Protein AF-A0A0K2RUT7-F1 (afdb_monomer_lite)

Structure (mmCIF, N/CA/C/O backbone):
data_AF-A0A0K2RUT7-F1
#
_entry.id   AF-A0A0K2RUT7-F1
#
loop_
_atom_site.group_PDB
_atom_site.id
_atom_site.type_symbol
_atom_site.label_atom_id
_atom_site.label_alt_id
_atom_site.label_comp_id
_atom_site.label_asym_id
_atom_site.label_entity_id
_atom_site.label_seq_id
_atom_site.pdbx_PDB_ins_code
_atom_site.Cartn_x
_atom_site.Cartn_y
_atom_site.Cartn_z
_atom_site.occupancy
_atom_site.B_iso_or_equiv
_atom_site.auth_seq_id
_atom_site.auth_comp_id
_atom_site.auth_asym_id
_atom_site.auth_atom_id
_atom_site.pdbx_PDB_model_num
ATOM 1 N N . MET A 1 1 ? -40.299 38.727 72.580 1.00 42.38 1 MET A N 1
ATOM 2 C CA . MET A 1 1 ? -40.707 40.093 72.187 1.00 42.38 1 MET A CA 1
ATOM 3 C C . MET A 1 1 ? -39.454 40.938 72.035 1.00 42.38 1 MET A C 1
ATOM 5 O O . MET A 1 1 ? -38.709 41.014 72.995 1.00 42.38 1 MET A O 1
ATOM 9 N N . ASN A 1 2 ? -39.185 41.459 70.835 1.00 36.38 2 ASN A N 1
ATOM 10 C CA . ASN A 1 2 ? -38.611 42.788 70.574 1.00 36.38 2 ASN A CA 1
ATOM 11 C C . ASN A 1 2 ? -38.477 42.964 69.059 1.00 36.38 2 ASN A C 1
ATOM 13 O O . ASN A 1 2 ? -37.878 42.144 68.369 1.00 36.38 2 ASN A O 1
ATOM 17 N N . ARG A 1 3 ? -39.142 44.001 68.552 1.00 50.62 3 ARG A N 1
ATOM 18 C CA . ARG A 1 3 ? -39.238 44.361 67.141 1.00 50.62 3 ARG A CA 1
ATOM 19 C C . ARG A 1 3 ? -38.266 45.502 66.875 1.00 50.62 3 ARG A C 1
ATOM 21 O O . ARG A 1 3 ? -38.295 46.476 67.614 1.00 50.62 3 ARG A O 1
ATOM 28 N N . PHE A 1 4 ? -37.499 45.419 65.795 1.00 49.41 4 PHE A N 1
ATOM 29 C CA . PHE A 1 4 ? -36.924 46.591 65.141 1.00 49.41 4 PHE A CA 1
ATOM 30 C C . PHE A 1 4 ? -37.121 46.439 63.637 1.00 49.41 4 PHE A C 1
ATOM 32 O O . PHE A 1 4 ? -36.520 45.590 62.985 1.00 49.41 4 PHE A O 1
ATOM 39 N N . ALA A 1 5 ? -38.048 47.239 63.119 1.00 48.41 5 ALA A N 1
ATOM 40 C CA . ALA A 1 5 ? -38.200 47.488 61.702 1.00 48.41 5 ALA A CA 1
ATOM 41 C C . ALA A 1 5 ? -37.074 48.421 61.246 1.00 48.41 5 ALA A C 1
ATOM 43 O O . ALA A 1 5 ? -36.808 49.425 61.904 1.00 48.41 5 ALA A O 1
ATOM 44 N N . TRP A 1 6 ? -36.479 48.147 60.089 1.00 43.03 6 TRP A N 1
ATOM 45 C CA . TRP A 1 6 ? -35.822 49.184 59.305 1.00 43.03 6 TRP A CA 1
ATOM 46 C C . TRP A 1 6 ? -36.084 48.938 57.824 1.00 43.03 6 TRP A C 1
ATOM 48 O O . TRP A 1 6 ? -35.639 47.958 57.232 1.00 43.03 6 TRP A O 1
ATOM 58 N N . ALA A 1 7 ? -36.877 49.833 57.245 1.00 49.94 7 ALA A N 1
ATOM 59 C CA . ALA A 1 7 ? -37.063 49.953 55.817 1.00 49.94 7 ALA A CA 1
ATOM 60 C C . ALA A 1 7 ? -35.832 50.628 55.201 1.00 49.94 7 ALA A C 1
ATOM 62 O O . ALA A 1 7 ? -35.443 51.710 55.631 1.00 49.94 7 ALA A O 1
ATOM 63 N N . SER A 1 8 ? -35.282 50.065 54.128 1.00 54.94 8 SER A N 1
ATOM 64 C CA . SER A 1 8 ? -34.688 50.887 53.074 1.00 54.94 8 SER A CA 1
ATOM 65 C C . SER A 1 8 ? -34.766 50.156 51.737 1.00 54.94 8 SER A C 1
ATOM 67 O O . SER A 1 8 ? -34.164 49.110 51.512 1.00 54.94 8 SER A O 1
ATOM 69 N N . ARG A 1 9 ? -35.582 50.715 50.843 1.00 56.38 9 ARG A N 1
ATOM 70 C CA . ARG A 1 9 ? -35.609 50.363 49.427 1.00 56.38 9 ARG A CA 1
ATOM 71 C C . ARG A 1 9 ? -34.291 50.855 48.838 1.00 56.38 9 ARG A C 1
ATOM 73 O O . ARG A 1 9 ? -34.044 52.057 48.842 1.00 56.38 9 ARG A O 1
ATOM 80 N N . ARG A 1 10 ? -33.457 49.957 48.321 1.00 55.81 10 ARG A N 1
ATOM 81 C CA . ARG A 1 10 ? -32.403 50.335 47.376 1.00 55.81 10 ARG A CA 1
ATOM 82 C C . ARG A 1 10 ? -32.794 49.775 46.022 1.00 55.81 10 ARG A C 1
ATOM 84 O O . ARG A 1 10 ? -32.642 48.588 45.760 1.00 55.81 10 ARG A O 1
ATOM 91 N N . ALA A 1 11 ? -33.389 50.645 45.212 1.00 52.59 11 ALA A N 1
ATOM 92 C CA . ALA A 1 11 ? -33.558 50.417 43.790 1.00 52.59 11 ALA A CA 1
ATOM 93 C C . ALA A 1 11 ? -32.156 50.278 43.187 1.00 52.59 11 ALA A C 1
ATOM 95 O O . ALA A 1 11 ? -31.422 51.259 43.079 1.00 52.59 11 ALA A O 1
ATOM 96 N N . PHE A 1 12 ? -31.754 49.050 42.875 1.00 48.06 12 PHE A N 1
ATOM 97 C CA . PHE A 1 12 ? -30.562 48.816 42.079 1.00 48.06 12 PHE A CA 1
ATOM 98 C C . PHE A 1 12 ? -30.944 49.038 40.620 1.00 48.06 12 PHE A C 1
ATOM 100 O O . PHE A 1 12 ? -31.611 48.214 39.998 1.00 48.06 12 PHE A O 1
ATOM 107 N N . SER A 1 13 ? -30.567 50.208 40.111 1.00 46.28 13 SER A N 1
ATOM 108 C CA . SER A 1 13 ? -30.584 50.527 38.691 1.00 46.28 13 SER A CA 1
ATOM 109 C C . SER A 1 13 ? -29.759 49.483 37.938 1.00 46.28 13 SER A C 1
ATOM 111 O O . SER A 1 13 ? -28.535 49.454 38.048 1.00 46.28 13 SER A O 1
ATOM 113 N N . PHE A 1 14 ? -30.429 48.614 37.184 1.00 48.62 14 PHE A N 1
ATOM 114 C CA . PHE A 1 14 ? -29.794 47.725 36.218 1.00 48.62 14 PHE A CA 1
ATOM 115 C C . PHE A 1 14 ? -29.324 48.562 35.027 1.00 48.62 14 PHE A C 1
ATOM 117 O O . PHE A 1 14 ? -30.071 48.786 34.078 1.00 48.62 14 PHE A O 1
ATOM 124 N N . VAL A 1 15 ? -28.090 49.058 35.088 1.00 52.31 15 VAL A N 1
ATOM 125 C CA . VAL A 1 15 ? -27.417 49.659 33.937 1.00 52.31 15 VAL A CA 1
ATOM 126 C C . VAL A 1 15 ? -26.194 48.814 33.597 1.00 52.31 15 VAL A C 1
ATOM 128 O O . VAL A 1 15 ? -25.310 48.620 34.423 1.00 52.31 15 VAL A O 1
ATOM 131 N N . ALA A 1 16 ? -26.181 48.364 32.340 1.00 53.81 16 ALA A N 1
ATOM 132 C CA . ALA A 1 16 ? -25.024 47.928 31.561 1.00 53.81 16 ALA A CA 1
ATOM 133 C C . ALA A 1 16 ? -24.387 46.558 31.867 1.00 53.81 16 ALA A C 1
ATOM 135 O O . ALA A 1 16 ? -23.231 46.500 32.261 1.00 53.81 16 ALA A O 1
ATOM 136 N N . VAL A 1 17 ? -25.066 45.455 31.507 1.00 54.53 17 VAL A N 1
ATOM 137 C CA . VAL A 1 17 ? -24.374 44.243 31.003 1.00 54.53 17 VAL A CA 1
ATOM 138 C C . VAL A 1 17 ? -25.209 43.481 29.940 1.00 54.53 17 VAL A C 1
ATOM 140 O O . VAL A 1 17 ? -25.713 42.405 30.240 1.00 54.53 17 VAL A O 1
ATOM 143 N N . PRO A 1 18 ? -25.391 43.964 28.690 1.00 48.50 18 PRO A N 1
ATOM 144 C CA . PRO A 1 18 ? -25.857 43.061 27.626 1.00 48.50 18 PRO A CA 1
ATOM 145 C C . PRO A 1 18 ? -24.854 42.857 26.483 1.00 48.50 18 PRO A C 1
ATOM 147 O O . PRO A 1 18 ? -25.138 42.085 25.574 1.00 48.50 18 PRO A O 1
ATOM 150 N N . LEU A 1 19 ? -23.679 43.500 26.495 1.00 50.25 19 LEU A N 1
ATOM 151 C CA . LEU A 1 19 ? -22.815 43.487 25.306 1.00 50.25 19 LEU A CA 1
ATOM 152 C C . LEU A 1 19 ? -21.949 42.218 25.157 1.00 50.25 19 LEU A C 1
ATOM 154 O O . LEU A 1 19 ? -21.574 41.874 24.043 1.00 50.25 19 LEU A O 1
ATOM 158 N N . VAL A 1 20 ? -21.667 41.478 26.237 1.00 52.47 20 VAL A N 1
ATOM 159 C CA . VAL A 1 20 ? -20.802 40.277 26.163 1.00 52.47 20 VAL A CA 1
ATOM 160 C C . VAL A 1 20 ? -21.585 39.002 25.810 1.00 52.47 20 VAL A C 1
ATOM 162 O O . VAL A 1 20 ? -21.052 38.118 25.145 1.00 52.47 20 VAL A O 1
ATOM 165 N N . GLY A 1 21 ? -22.869 38.908 26.179 1.00 48.28 21 GLY A N 1
ATOM 166 C CA . GLY A 1 21 ? -23.687 37.715 25.906 1.00 48.28 21 GLY A CA 1
ATOM 167 C C . GLY A 1 21 ? -23.965 37.480 24.416 1.00 48.28 21 GLY A C 1
ATOM 168 O O . GLY A 1 21 ? -24.039 36.335 23.972 1.00 48.28 21 GLY A O 1
ATOM 169 N N . ALA A 1 22 ? -24.050 38.554 23.626 1.00 54.50 22 ALA A N 1
ATOM 170 C CA . ALA A 1 22 ? -24.318 38.466 22.193 1.00 54.50 22 ALA A CA 1
ATOM 171 C C . ALA A 1 22 ? -23.147 37.867 21.391 1.00 54.50 22 ALA A C 1
ATOM 173 O O . ALA A 1 22 ? -23.386 37.208 20.381 1.00 54.50 22 ALA A O 1
ATOM 174 N N . LEU A 1 23 ? -21.896 38.031 21.846 1.00 53.19 23 LEU A N 1
ATOM 175 C CA . LEU A 1 23 ? -20.737 37.496 21.122 1.00 53.19 23 LEU A CA 1
ATOM 176 C C . LEU A 1 23 ? -20.574 35.974 21.280 1.00 53.19 23 LEU A C 1
ATOM 178 O O . LEU A 1 23 ? -20.063 35.326 20.374 1.00 53.19 23 LEU A O 1
ATOM 182 N N . VAL A 1 24 ? -21.025 35.390 22.397 1.00 56.59 24 VAL A N 1
ATOM 183 C CA . VAL A 1 24 ? -20.903 33.937 22.638 1.00 56.59 24 VAL A CA 1
ATOM 184 C C . VAL A 1 24 ? -22.042 33.155 21.970 1.00 56.59 24 VAL A C 1
ATOM 186 O O . VAL A 1 24 ? -21.819 32.061 21.459 1.00 56.59 24 VAL A O 1
ATOM 189 N N . GLY A 1 25 ? -23.253 33.721 21.901 1.00 51.91 25 GLY A N 1
ATOM 190 C CA . GLY A 1 25 ? -24.413 33.053 21.292 1.00 51.91 25 GLY A CA 1
ATOM 191 C C . GLY A 1 25 ? -24.309 32.848 19.774 1.00 51.91 25 GLY A C 1
ATOM 192 O O . GLY A 1 25 ? -24.883 31.899 19.244 1.00 51.91 25 GLY A O 1
ATOM 193 N N . ALA A 1 26 ? -23.545 33.692 19.076 1.00 55.19 26 ALA A N 1
ATOM 194 C CA . ALA A 1 26 ? -23.386 33.616 17.622 1.00 55.19 26 ALA A CA 1
ATOM 195 C C . ALA A 1 26 ? -22.490 32.453 17.144 1.00 55.19 26 ALA A C 1
ATOM 197 O O . ALA A 1 26 ? -22.518 32.118 15.965 1.00 55.19 26 ALA A O 1
ATOM 198 N N . LEU A 1 27 ? -21.724 31.808 18.034 1.00 57.19 27 LEU A N 1
ATOM 199 C CA . LEU A 1 27 ? -20.801 30.722 17.671 1.00 57.19 27 LEU A CA 1
ATOM 200 C C . LEU A 1 27 ? -21.419 29.312 17.753 1.00 57.19 27 LEU A C 1
ATOM 202 O O . LEU A 1 27 ? -20.769 28.353 17.351 1.00 57.19 27 LEU A O 1
ATOM 206 N N . ILE A 1 28 ? -22.652 29.163 18.258 1.00 56.41 28 ILE A N 1
ATOM 207 C CA . ILE A 1 28 ? -23.285 27.843 18.491 1.00 56.41 28 ILE A CA 1
ATOM 208 C C . ILE A 1 28 ? -24.346 27.494 17.431 1.00 56.41 28 ILE A C 1
ATOM 210 O O . ILE A 1 28 ? -24.968 26.434 17.490 1.00 56.41 28 ILE A O 1
ATOM 214 N N . GLN A 1 29 ? -24.567 28.353 16.432 1.00 53.88 29 GLN A N 1
ATOM 215 C CA . GLN A 1 29 ? -25.415 27.995 15.295 1.00 53.88 29 GLN A CA 1
ATOM 216 C C . GLN A 1 29 ? -24.628 27.050 14.382 1.00 53.88 29 GLN A C 1
ATOM 218 O O . GLN A 1 29 ? -23.883 27.482 13.506 1.00 53.88 29 GLN A O 1
ATOM 223 N N . GLY A 1 30 ? -24.760 25.746 14.639 1.00 57.22 30 GLY A N 1
ATOM 224 C CA . GLY A 1 30 ? -24.266 24.702 13.753 1.00 57.22 30 GLY A CA 1
ATOM 225 C C . GLY A 1 30 ? -24.826 24.926 12.354 1.00 57.22 30 GLY A C 1
ATOM 226 O O . GLY A 1 30 ? -26.038 24.897 12.150 1.00 57.22 30 GLY A O 1
ATOM 227 N N . MET A 1 31 ? -23.938 25.200 11.404 1.00 64.69 31 MET A N 1
ATOM 228 C CA . MET A 1 31 ? -24.285 25.262 9.991 1.00 64.69 31 MET 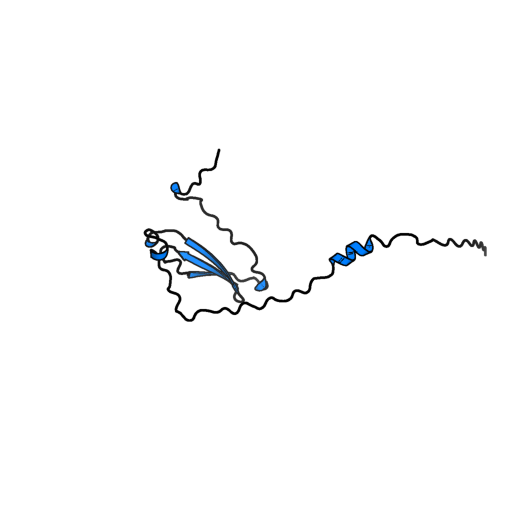A CA 1
ATOM 229 C C . MET A 1 31 ? -24.956 23.938 9.577 1.00 64.69 31 MET A C 1
ATOM 231 O O . MET A 1 31 ? -24.453 22.873 9.952 1.00 64.69 31 MET A O 1
ATOM 235 N N . PRO A 1 32 ? -26.096 23.968 8.860 1.00 61.38 32 PRO A N 1
ATOM 236 C CA . PRO A 1 32 ? -26.719 22.747 8.378 1.00 61.38 32 PRO A CA 1
ATOM 237 C C . PRO A 1 32 ? -25.740 22.058 7.425 1.00 61.38 32 PRO A C 1
ATOM 239 O O . PRO A 1 32 ? -25.316 22.633 6.425 1.00 61.38 32 PRO A O 1
ATOM 242 N N . ALA A 1 33 ? -25.338 20.835 7.766 1.00 67.75 33 ALA A N 1
ATOM 243 C CA . ALA A 1 33 ? -24.527 20.006 6.892 1.00 67.75 33 ALA A CA 1
ATOM 244 C C . ALA A 1 33 ? -25.433 19.447 5.788 1.00 67.75 33 ALA A C 1
ATOM 246 O O . ALA A 1 33 ? -26.087 18.420 5.962 1.00 67.75 33 ALA A O 1
ATOM 247 N N . GLU A 1 34 ? -25.514 20.152 4.663 1.00 63.56 34 GLU A N 1
ATOM 248 C CA . GLU A 1 34 ? -26.148 19.624 3.460 1.00 63.56 34 GLU A CA 1
ATOM 249 C C . GLU A 1 34 ? -25.212 18.572 2.855 1.00 63.56 34 GLU A C 1
ATOM 251 O O . GLU A 1 34 ? -24.069 18.861 2.494 1.00 63.56 34 GLU A O 1
ATOM 256 N N . ALA A 1 35 ? -25.665 17.318 2.819 1.00 67.31 35 ALA A N 1
ATOM 257 C CA . ALA A 1 35 ? -24.884 16.235 2.245 1.00 67.31 35 ALA A CA 1
ATOM 258 C C . ALA A 1 35 ? -24.675 16.514 0.752 1.00 67.31 35 ALA A C 1
ATOM 260 O O . ALA A 1 35 ? -25.640 16.602 -0.010 1.00 67.31 35 ALA A O 1
ATOM 261 N N . LEU A 1 36 ? -23.413 16.641 0.330 1.00 72.88 36 LEU A N 1
ATOM 262 C CA . LEU A 1 36 ? -23.095 16.713 -1.090 1.00 72.88 36 LEU A CA 1
ATOM 263 C C . LEU A 1 36 ? -23.647 15.462 -1.788 1.00 72.88 36 LEU A C 1
ATOM 265 O O . LEU A 1 36 ? -23.570 14.362 -1.225 1.00 72.88 36 LEU A O 1
ATOM 269 N N . PRO A 1 37 ? -24.194 15.600 -3.008 1.00 67.31 37 PRO A N 1
ATOM 270 C CA . PRO A 1 37 ? -24.645 14.453 -3.772 1.00 67.31 37 PRO A CA 1
ATOM 271 C C . PRO A 1 37 ? -23.485 13.467 -3.908 1.00 67.31 37 PRO A C 1
ATOM 273 O O . PRO A 1 37 ? -22.402 13.820 -4.376 1.00 67.31 37 PRO A O 1
ATOM 276 N N . SER A 1 38 ? -23.716 12.232 -3.458 1.00 64.75 38 SER A N 1
ATOM 277 C CA . SER A 1 38 ? -22.745 11.150 -3.581 1.00 64.75 38 SER A CA 1
ATOM 278 C C . SER A 1 38 ? -22.383 11.017 -5.058 1.00 64.75 38 SER A C 1
ATOM 280 O O . SER A 1 38 ? -23.270 10.831 -5.899 1.00 64.75 38 SER A O 1
ATOM 282 N N . ALA A 1 39 ? -21.104 11.198 -5.393 1.00 69.38 39 ALA A N 1
ATOM 283 C CA . ALA A 1 39 ? -20.653 11.115 -6.771 1.00 69.38 39 ALA A CA 1
ATOM 284 C C . ALA A 1 39 ? -21.057 9.745 -7.327 1.00 69.38 39 ALA A C 1
ATOM 286 O O . ALA A 1 39 ? -20.601 8.705 -6.849 1.00 69.38 39 ALA A O 1
ATOM 287 N N . LYS A 1 40 ? -21.948 9.738 -8.325 1.00 56.72 40 LYS A N 1
ATOM 288 C CA . LYS A 1 40 ? -22.310 8.518 -9.046 1.00 56.72 40 LYS A CA 1
ATOM 289 C C . LYS A 1 40 ? -21.037 8.005 -9.706 1.00 56.72 40 LYS A C 1
ATOM 291 O O . LYS A 1 40 ? -20.538 8.624 -10.647 1.00 56.72 40 LYS A O 1
ATOM 296 N N . ASN A 1 41 ? -20.500 6.905 -9.184 1.00 61.31 41 ASN A N 1
ATOM 297 C CA . ASN A 1 41 ? -19.323 6.259 -9.740 1.00 61.31 41 ASN A CA 1
ATOM 298 C C . ASN A 1 41 ? -19.673 5.806 -11.159 1.00 61.31 41 ASN A C 1
ATOM 300 O O . ASN A 1 41 ? -20.391 4.829 -11.367 1.00 61.31 41 ASN A O 1
ATOM 304 N N . THR A 1 42 ? -19.257 6.598 -12.141 1.00 53.38 42 THR A N 1
ATOM 305 C CA . THR A 1 42 ? -19.491 6.300 -13.548 1.00 53.38 42 THR A CA 1
ATOM 306 C C . THR A 1 42 ? -18.343 5.392 -13.962 1.00 53.38 42 THR A C 1
ATOM 308 O O . THR A 1 42 ? -17.388 5.826 -14.598 1.00 53.38 42 THR A O 1
ATOM 311 N N . GLN A 1 43 ? -18.379 4.142 -13.494 1.00 59.31 43 GLN A N 1
ATOM 312 C CA . GLN A 1 43 ? -17.430 3.123 -13.922 1.00 59.31 43 GLN A CA 1
ATOM 313 C C . GLN A 1 43 ? -17.634 2.907 -15.421 1.00 59.31 43 GLN A C 1
ATOM 315 O O . GLN A 1 43 ? -18.655 2.376 -15.857 1.00 59.31 43 GLN A O 1
ATOM 320 N N . SER A 1 44 ? -16.672 3.393 -16.205 1.00 61.84 44 SER A N 1
ATOM 321 C CA . SER A 1 44 ? -16.586 3.127 -17.636 1.00 61.84 44 SER A CA 1
ATOM 322 C C . SER A 1 44 ? -16.640 1.616 -17.860 1.00 61.84 44 SER A C 1
ATOM 324 O O . SER A 1 44 ? -15.899 0.868 -17.227 1.00 61.84 44 SER A O 1
ATOM 326 N N . SER A 1 45 ? -17.528 1.165 -18.745 1.00 64.69 45 SER A N 1
ATOM 327 C CA . SER A 1 45 ? -17.700 -0.249 -19.097 1.00 64.69 45 SER A CA 1
ATOM 328 C C . SER A 1 45 ? -16.593 -0.790 -20.006 1.00 64.69 45 SER A C 1
ATOM 330 O O . SER A 1 45 ? -16.628 -1.962 -20.380 1.00 64.69 45 SER A O 1
ATOM 332 N N . ASN A 1 46 ? -15.614 0.040 -20.377 1.00 66.31 46 ASN A N 1
ATOM 333 C CA . ASN A 1 46 ? -14.415 -0.440 -21.043 1.00 66.31 46 ASN A CA 1
ATOM 334 C C . ASN A 1 46 ? -13.597 -1.236 -20.014 1.00 66.31 46 ASN A C 1
ATOM 336 O O . ASN A 1 46 ? -13.311 -0.669 -18.954 1.00 66.31 46 ASN A O 1
ATOM 340 N N . PRO A 1 47 ? -13.228 -2.511 -20.261 1.00 65.25 47 PRO A N 1
ATOM 341 C CA . PRO A 1 47 ? -12.307 -3.204 -19.374 1.00 65.25 47 PRO A CA 1
ATOM 342 C C . PRO A 1 47 ? -11.066 -2.329 -19.223 1.00 65.25 47 PRO A C 1
ATOM 344 O O . PRO A 1 47 ? -10.380 -2.031 -20.201 1.00 65.25 47 PRO A O 1
ATOM 347 N N . LEU A 1 48 ? -10.839 -1.846 -18.000 1.00 71.00 48 LEU A N 1
ATOM 348 C CA . LEU A 1 48 ? -9.630 -1.112 -17.678 1.00 71.00 48 LEU A CA 1
ATOM 349 C C . LEU A 1 48 ? -8.474 -2.043 -18.031 1.00 71.00 48 LEU A C 1
ATOM 351 O O . LEU A 1 48 ? -8.398 -3.156 -17.505 1.00 71.00 48 LEU A O 1
ATOM 355 N N . ALA A 1 49 ? -7.634 -1.619 -18.975 1.00 77.19 49 ALA A N 1
ATOM 356 C CA . ALA A 1 49 ? -6.407 -2.333 -19.266 1.00 77.19 49 ALA A CA 1
ATOM 357 C C . ALA A 1 49 ? -5.651 -2.495 -17.942 1.00 77.19 49 ALA A C 1
ATOM 359 O O . ALA A 1 49 ? -5.457 -1.521 -17.211 1.00 77.19 49 ALA A O 1
ATOM 360 N N . VAL A 1 50 ? -5.312 -3.736 -17.597 1.00 83.25 50 VAL A N 1
ATOM 361 C CA . VAL A 1 50 ? -4.491 -4.003 -16.418 1.00 83.25 50 VAL A CA 1
ATOM 362 C C . VAL A 1 50 ? -3.102 -3.486 -16.746 1.00 83.25 50 VAL A C 1
ATOM 364 O O . VAL A 1 50 ? -2.516 -3.933 -17.731 1.00 83.25 50 VAL A O 1
ATOM 367 N N . ALA A 1 51 ? -2.613 -2.539 -15.948 1.00 89.81 51 ALA A N 1
ATOM 368 C CA . ALA A 1 51 ? -1.268 -2.018 -16.114 1.00 89.81 51 ALA A CA 1
ATOM 369 C C . ALA A 1 51 ? -0.253 -3.159 -15.973 1.00 89.81 51 ALA A C 1
ATOM 371 O O . ALA A 1 51 ? -0.388 -4.020 -15.096 1.00 89.81 51 ALA A O 1
ATOM 372 N N . THR A 1 52 ? 0.748 -3.179 -16.842 1.00 92.56 52 THR A N 1
ATOM 373 C CA . THR A 1 52 ? 1.864 -4.125 -16.766 1.00 92.56 52 THR A CA 1
ATOM 374 C C . THR A 1 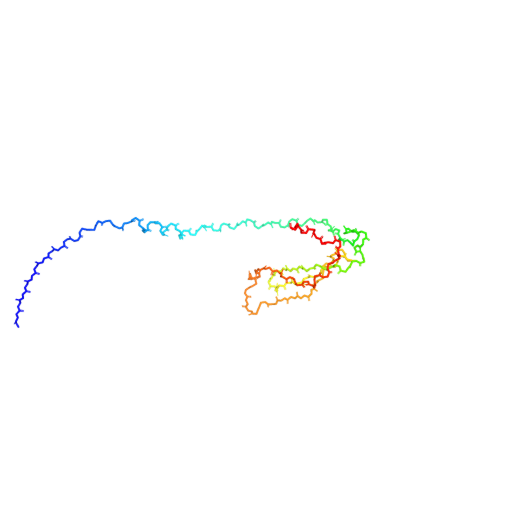52 ? 3.108 -3.415 -16.248 1.00 92.56 52 THR A C 1
ATOM 376 O O . THR A 1 52 ? 3.109 -2.202 -16.048 1.00 92.56 52 THR A O 1
ATOM 379 N N . ALA A 1 53 ? 4.177 -4.160 -15.963 1.00 94.06 53 ALA A N 1
ATOM 380 C CA . ALA A 1 53 ? 5.411 -3.548 -15.473 1.00 94.06 53 ALA A CA 1
ATOM 381 C C . ALA A 1 53 ? 5.972 -2.536 -16.487 1.00 94.06 53 ALA A C 1
ATOM 383 O O . ALA A 1 53 ? 6.455 -1.475 -16.109 1.00 94.06 53 ALA A O 1
ATOM 384 N N . GLU A 1 54 ? 5.853 -2.836 -17.780 1.00 93.38 54 GLU A N 1
ATOM 385 C CA . GLU A 1 54 ? 6.375 -2.024 -18.880 1.00 93.38 54 GLU A CA 1
ATOM 386 C C . GLU A 1 54 ? 5.779 -0.608 -18.917 1.00 93.38 54 GLU A C 1
ATOM 388 O O . GLU A 1 54 ? 6.457 0.320 -19.363 1.00 93.38 54 GLU A O 1
ATOM 393 N N . ASP A 1 55 ? 4.566 -0.419 -18.388 1.00 93.94 55 ASP A N 1
ATOM 394 C CA . ASP A 1 55 ? 3.914 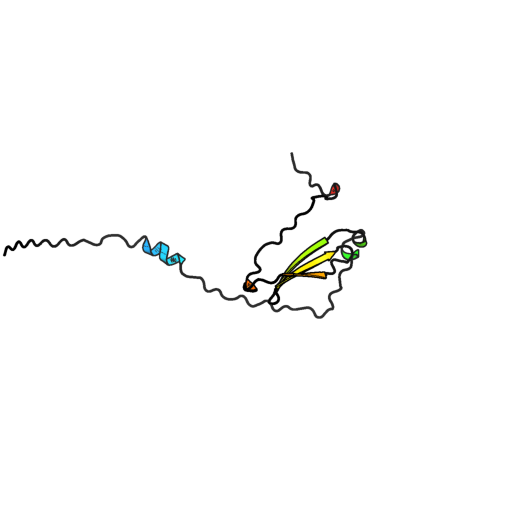0.892 -18.278 1.00 93.94 55 ASP A CA 1
ATOM 395 C C . ASP A 1 55 ? 4.635 1.839 -17.296 1.00 93.94 55 ASP A C 1
ATOM 397 O O . ASP A 1 55 ? 4.454 3.056 -17.361 1.00 93.94 55 ASP A O 1
ATOM 401 N N . PHE A 1 56 ? 5.480 1.300 -16.408 1.00 92.06 56 PHE A N 1
ATOM 402 C CA . PHE A 1 56 ? 6.226 2.044 -15.382 1.00 92.06 56 PHE A CA 1
ATOM 403 C C . PHE A 1 56 ? 7.710 2.238 -15.729 1.00 92.06 56 PHE A C 1
ATOM 405 O O . PHE A 1 56 ? 8.454 2.871 -14.983 1.00 92.06 56 PHE A O 1
ATOM 412 N N . GLY A 1 57 ? 8.142 1.765 -16.901 1.00 93.06 57 GLY A N 1
ATOM 413 C CA . GLY A 1 57 ? 9.479 2.001 -17.439 1.00 93.06 57 GLY A CA 1
ATOM 414 C C . GLY A 1 57 ? 10.300 0.728 -17.664 1.00 93.06 57 GLY A C 1
ATOM 415 O O . GLY A 1 57 ? 9.918 -0.373 -17.272 1.00 93.06 57 GLY A O 1
ATOM 416 N N . PRO A 1 58 ? 11.471 0.856 -18.311 1.00 92.50 58 PRO A N 1
ATOM 417 C CA . PRO A 1 58 ? 12.223 -0.289 -18.828 1.00 92.50 58 PRO A CA 1
ATOM 418 C C . PRO A 1 58 ? 12.813 -1.204 -17.744 1.00 92.50 58 PRO A C 1
ATOM 420 O O . PRO A 1 58 ? 13.091 -2.367 -18.022 1.00 92.50 58 PRO A O 1
ATOM 423 N N . SER A 1 59 ? 13.022 -0.703 -16.524 1.00 92.94 59 SER A N 1
ATOM 424 C CA . SER A 1 59 ? 13.567 -1.476 -15.398 1.00 92.94 59 SER A CA 1
ATOM 425 C C . SER A 1 59 ? 12.502 -2.020 -14.446 1.00 92.94 59 SER A C 1
ATOM 427 O O . SER A 1 59 ? 12.842 -2.798 -13.552 1.00 92.94 59 SER A O 1
ATOM 429 N N . ALA A 1 60 ? 11.234 -1.645 -14.633 1.00 93.12 60 ALA A N 1
ATOM 430 C CA . ALA A 1 60 ? 10.142 -1.964 -13.719 1.00 93.12 60 ALA A CA 1
ATOM 431 C C . ALA A 1 60 ? 9.993 -3.473 -13.491 1.00 93.12 60 ALA A C 1
ATOM 433 O O . ALA A 1 60 ? 9.867 -3.909 -12.352 1.00 93.12 60 ALA A O 1
ATOM 434 N N . SER A 1 61 ? 10.126 -4.297 -14.538 1.00 94.38 61 SER A N 1
ATOM 435 C CA . SER A 1 61 ? 10.023 -5.764 -14.439 1.00 94.38 61 SER A CA 1
ATOM 436 C C . SER A 1 61 ? 11.050 -6.402 -13.489 1.00 94.38 61 SER A C 1
ATOM 438 O O . SER A 1 61 ? 10.806 -7.480 -12.950 1.00 94.38 61 SER A O 1
ATOM 440 N N . SER A 1 62 ? 12.178 -5.728 -13.249 1.00 94.44 62 SER A N 1
ATOM 441 C CA . SER A 1 62 ? 13.236 -6.147 -12.320 1.00 94.44 62 SER A CA 1
ATOM 442 C C . SER A 1 62 ? 13.223 -5.403 -10.981 1.00 94.44 62 SER A C 1
ATOM 444 O O . SER A 1 62 ? 14.068 -5.667 -10.127 1.00 94.44 62 SER A O 1
ATOM 446 N N . SER A 1 63 ? 12.289 -4.469 -10.803 1.00 91.50 63 SER A N 1
ATOM 447 C CA . SER A 1 63 ? 12.219 -3.613 -9.628 1.00 91.50 63 SER A CA 1
ATOM 448 C C . SER A 1 63 ? 11.769 -4.377 -8.384 1.00 91.50 63 SER A C 1
ATOM 450 O O . SER A 1 63 ? 10.870 -5.228 -8.426 1.00 91.50 63 SER A O 1
ATOM 452 N N . SER A 1 64 ? 12.399 -4.035 -7.261 1.00 90.94 64 SER A N 1
ATOM 453 C CA . SER A 1 64 ? 12.001 -4.455 -5.919 1.00 90.94 64 SER A CA 1
ATOM 454 C C . SER A 1 64 ? 11.027 -3.479 -5.258 1.00 90.94 64 SER A C 1
ATOM 456 O O . SER A 1 64 ? 10.708 -3.669 -4.087 1.00 90.94 64 SER A O 1
ATOM 458 N N . ASP A 1 65 ? 10.578 -2.443 -5.968 1.00 89.12 65 ASP A N 1
ATOM 459 C CA . ASP A 1 65 ? 9.728 -1.407 -5.395 1.00 89.12 65 ASP A CA 1
ATOM 460 C C . ASP A 1 65 ? 8.329 -1.946 -5.074 1.00 89.12 65 ASP A C 1
ATOM 462 O O . ASP A 1 65 ? 7.665 -2.622 -5.874 1.00 89.12 65 ASP A O 1
ATOM 466 N N . GLU A 1 66 ? 7.878 -1.620 -3.865 1.00 91.56 66 GLU A N 1
ATOM 467 C CA . GLU A 1 66 ? 6.588 -2.018 -3.322 1.00 91.56 66 GLU A CA 1
ATOM 468 C C . GLU A 1 66 ? 5.797 -0.777 -2.887 1.00 91.56 66 GLU A C 1
ATOM 470 O O . GLU A 1 66 ? 6.329 0.145 -2.270 1.00 91.56 66 GLU A O 1
ATOM 475 N N . ALA A 1 67 ? 4.499 -0.770 -3.182 1.00 91.44 67 ALA A N 1
ATOM 476 C CA . ALA A 1 67 ? 3.554 0.237 -2.722 1.00 91.44 67 ALA A CA 1
ATOM 477 C C . ALA A 1 67 ? 2.519 -0.404 -1.797 1.00 91.44 67 ALA A C 1
ATOM 479 O O . ALA A 1 67 ? 1.950 -1.452 -2.114 1.00 91.44 67 ALA A O 1
ATOM 480 N N . LEU A 1 68 ? 2.242 0.254 -0.671 1.00 92.19 68 LEU A N 1
ATOM 481 C CA . LEU A 1 68 ? 1.180 -0.132 0.251 1.00 92.19 68 LEU A CA 1
ATOM 482 C C . LEU A 1 68 ? 0.001 0.832 0.102 1.00 92.19 68 LEU A C 1
ATOM 484 O O . LEU A 1 68 ? 0.181 2.050 0.100 1.00 92.19 68 LEU A O 1
ATOM 488 N N . ALA A 1 69 ? -1.204 0.285 0.009 1.00 91.69 69 ALA A N 1
ATOM 489 C CA . ALA A 1 69 ? -2.442 1.049 0.029 1.00 91.69 69 ALA A CA 1
ATOM 490 C C . ALA A 1 69 ? -3.427 0.418 1.009 1.00 91.69 69 ALA A C 1
ATOM 492 O O . ALA A 1 69 ? -3.365 -0.778 1.300 1.00 91.69 69 ALA A O 1
ATOM 493 N N . GLY A 1 70 ? -4.382 1.214 1.481 1.00 90.88 70 GLY A N 1
ATOM 494 C CA . GLY A 1 70 ? -5.421 0.702 2.357 1.00 90.88 70 GLY A CA 1
ATOM 495 C C . GLY A 1 70 ? -6.701 1.509 2.285 1.00 90.88 70 GLY A C 1
ATOM 496 O O . GLY A 1 70 ? -6.671 2.711 2.018 1.00 90.88 70 GLY A O 1
ATOM 497 N N . PHE A 1 71 ? -7.825 0.831 2.491 1.00 89.00 71 PHE A N 1
ATOM 498 C CA . PHE A 1 71 ? -9.157 1.428 2.477 1.00 89.00 71 PHE A CA 1
ATOM 499 C C . PHE A 1 71 ? -10.059 0.745 3.507 1.00 89.00 71 PHE A C 1
ATOM 501 O O . PHE A 1 71 ? -9.913 -0.444 3.781 1.00 89.00 71 PHE A O 1
ATOM 508 N N . GLY A 1 72 ? -10.985 1.501 4.091 1.00 86.50 72 GLY A N 1
ATOM 509 C CA . GLY A 1 72 ? -11.967 0.978 5.038 1.00 86.50 72 GLY A CA 1
ATOM 510 C C . GLY A 1 72 ? -13.309 0.697 4.369 1.00 86.50 72 GLY A C 1
ATOM 511 O O . GLY A 1 72 ? -13.780 1.504 3.570 1.00 86.50 72 GLY A O 1
ATOM 512 N N . ASP A 1 73 ? -13.942 -0.413 4.734 1.00 86.38 73 ASP A N 1
ATOM 513 C CA . ASP A 1 73 ? -15.356 -0.681 4.473 1.00 86.38 73 ASP A CA 1
ATOM 514 C C . ASP A 1 73 ? -16.021 -1.385 5.675 1.00 86.38 73 ASP A C 1
ATOM 516 O O . ASP A 1 73 ? -15.427 -1.523 6.748 1.00 86.38 73 ASP A O 1
ATOM 520 N N . ALA A 1 74 ? -17.271 -1.831 5.509 1.00 83.69 74 ALA A N 1
ATOM 521 C CA . ALA A 1 74 ? -18.045 -2.498 6.560 1.00 83.69 74 ALA A CA 1
ATOM 522 C C . ALA A 1 74 ? -17.431 -3.825 7.057 1.00 83.69 74 ALA A C 1
ATOM 524 O O . ALA A 1 74 ? -17.777 -4.294 8.140 1.00 83.69 74 ALA A O 1
ATOM 525 N N . SER A 1 75 ? -16.543 -4.447 6.281 1.00 86.56 75 SER A N 1
ATOM 526 C CA . SER A 1 75 ? -15.848 -5.685 6.652 1.00 86.56 75 SER A CA 1
ATOM 527 C C . SER A 1 75 ? -14.543 -5.440 7.420 1.00 86.56 75 SER A C 1
ATOM 529 O O . SER A 1 75 ? -14.074 -6.341 8.126 1.00 86.56 75 SER A O 1
ATOM 531 N N . GLY A 1 76 ? -13.990 -4.227 7.338 1.00 87.38 76 GLY A N 1
ATOM 532 C CA . GLY A 1 76 ? -12.797 -3.794 8.060 1.00 87.38 76 GLY A CA 1
ATOM 533 C C . GLY A 1 76 ? -11.902 -2.872 7.233 1.00 87.38 76 GLY A C 1
ATOM 534 O O . GLY A 1 76 ? -12.316 -2.313 6.220 1.00 87.38 76 GLY A O 1
ATOM 535 N N . TYR A 1 77 ? -10.658 -2.711 7.680 1.00 89.69 77 TYR A N 1
ATOM 536 C CA . TYR A 1 77 ? -9.623 -1.984 6.955 1.00 89.69 77 TYR A CA 1
ATOM 537 C C . TYR A 1 77 ? -8.777 -2.943 6.128 1.00 89.69 77 TYR A C 1
ATOM 539 O O . TYR A 1 77 ? -8.051 -3.779 6.671 1.00 89.69 77 TYR A O 1
ATOM 547 N N . HIS A 1 78 ? -8.875 -2.820 4.814 1.00 92.00 78 HIS A N 1
ATOM 548 C CA . HIS A 1 78 ? -8.145 -3.627 3.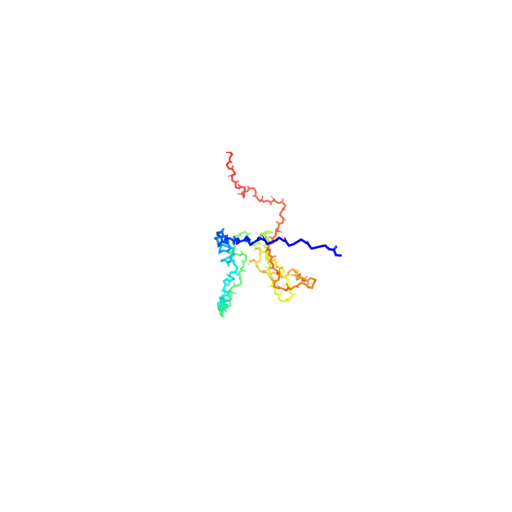850 1.00 92.00 78 HIS A CA 1
ATOM 549 C C . HIS A 1 78 ? -6.762 -3.046 3.640 1.00 92.00 78 HIS A C 1
ATOM 551 O O . HIS A 1 78 ? -6.626 -1.859 3.356 1.00 92.00 78 HIS A O 1
ATOM 557 N N . VAL A 1 79 ? -5.747 -3.896 3.727 1.00 93.31 79 VAL A N 1
ATOM 558 C CA . VAL A 1 79 ? -4.360 -3.567 3.399 1.00 93.31 79 VAL A CA 1
ATOM 559 C C . VAL A 1 79 ? -3.990 -4.306 2.121 1.00 93.31 79 VAL A C 1
ATOM 561 O O . VAL A 1 79 ? -4.203 -5.517 2.018 1.00 93.31 79 VAL A O 1
ATOM 564 N N . GLN A 1 80 ? -3.437 -3.588 1.148 1.00 95.31 80 GLN A N 1
ATOM 565 C CA . GLN A 1 80 ? -3.066 -4.116 -0.161 1.00 95.31 80 GLN A CA 1
ATOM 566 C C . GLN A 1 80 ? -1.626 -3.758 -0.523 1.00 95.31 80 GLN A C 1
ATOM 568 O O . GLN A 1 80 ? -1.157 -2.663 -0.216 1.00 95.31 80 GLN A O 1
ATOM 573 N N . LEU A 1 81 ? -0.959 -4.677 -1.220 1.00 95.06 81 LEU A N 1
ATOM 574 C CA . LEU A 1 81 ? 0.399 -4.523 -1.736 1.00 95.06 81 LEU A CA 1
ATOM 575 C C . LEU A 1 81 ? 0.388 -4.528 -3.261 1.00 95.06 81 LEU A C 1
ATOM 577 O O . LEU A 1 81 ? -0.168 -5.443 -3.874 1.00 95.06 81 LEU A O 1
ATOM 581 N N . GLY A 1 82 ? 1.038 -3.541 -3.862 1.00 94.69 82 GLY A N 1
ATOM 582 C CA . GLY A 1 82 ? 1.369 -3.508 -5.281 1.00 94.69 82 GLY A CA 1
ATOM 583 C C . GLY A 1 82 ? 2.881 -3.609 -5.455 1.00 94.69 82 GLY A C 1
ATOM 584 O O . GLY A 1 82 ? 3.626 -2.969 -4.721 1.00 94.69 82 GLY A O 1
ATOM 585 N N . ARG A 1 83 ? 3.336 -4.406 -6.423 1.00 94.81 83 ARG A N 1
ATOM 586 C CA . A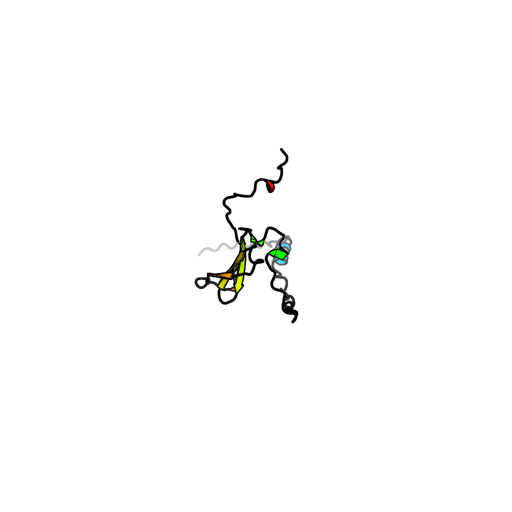RG A 1 83 ? 4.750 -4.460 -6.826 1.00 94.81 83 ARG A CA 1
ATOM 587 C C . ARG A 1 83 ? 4.916 -3.826 -8.191 1.00 94.81 83 ARG A C 1
ATOM 589 O O . ARG A 1 83 ? 4.143 -4.160 -9.093 1.00 94.81 83 ARG A O 1
ATOM 596 N N . GLU A 1 84 ? 5.929 -2.985 -8.358 1.00 94.50 84 GLU A N 1
ATOM 597 C CA . GLU A 1 84 ? 6.203 -2.329 -9.643 1.00 94.50 84 GLU A CA 1
ATOM 598 C C . GLU A 1 84 ? 6.488 -3.360 -10.749 1.00 94.50 84 GLU A C 1
ATOM 600 O O . GLU A 1 84 ? 5.934 -3.277 -11.844 1.00 94.50 84 GLU A O 1
ATOM 605 N N . SER A 1 85 ? 7.217 -4.431 -10.420 1.00 95.06 85 SER A N 1
ATOM 606 C CA . SER A 1 85 ? 7.495 -5.561 -11.324 1.00 95.06 85 SER A CA 1
ATOM 607 C C . SER A 1 85 ? 6.270 -6.338 -11.802 1.00 95.06 85 SER A C 1
ATOM 609 O O . SER A 1 85 ? 6.372 -7.137 -12.730 1.00 95.06 85 SER A O 1
ATOM 611 N N . GLY A 1 86 ? 5.103 -6.098 -11.205 1.00 93.69 86 GLY A N 1
ATOM 612 C CA . GLY A 1 86 ? 3.817 -6.629 -11.649 1.00 93.69 86 GLY A CA 1
ATOM 613 C C . GLY A 1 86 ? 2.837 -5.551 -12.105 1.00 93.69 86 GLY A C 1
ATOM 614 O O . GLY A 1 86 ? 1.637 -5.802 -12.046 1.00 93.69 86 GLY A O 1
ATOM 615 N N . GLY A 1 87 ? 3.307 -4.350 -12.460 1.00 94.31 87 GLY A N 1
ATOM 616 C CA . GLY A 1 87 ? 2.448 -3.235 -12.871 1.00 94.31 87 GLY A CA 1
ATOM 617 C C . GLY A 1 87 ? 1.541 -2.708 -11.755 1.00 94.31 87 GLY A C 1
ATOM 618 O O . GLY A 1 87 ? 0.437 -2.239 -12.014 1.00 94.31 87 GLY A O 1
ATOM 619 N N . PHE A 1 88 ? 1.961 -2.859 -10.495 1.00 94.12 88 PHE A N 1
ATOM 620 C CA . PHE A 1 88 ? 1.133 -2.613 -9.312 1.00 94.12 88 PHE A CA 1
ATOM 621 C C . PHE A 1 88 ? -0.192 -3.392 -9.313 1.00 94.12 88 PHE A C 1
ATOM 623 O O . PHE A 1 88 ? -1.206 -2.912 -8.806 1.00 94.12 88 PHE A O 1
ATOM 630 N N . ALA A 1 89 ? -0.192 -4.630 -9.820 1.00 92.12 89 ALA A N 1
ATOM 631 C CA . ALA A 1 89 ? -1.309 -5.553 -9.641 1.00 92.12 89 ALA A CA 1
ATOM 632 C C . ALA A 1 89 ? -1.552 -5.825 -8.141 1.00 92.12 89 ALA A C 1
ATOM 634 O O . ALA A 1 89 ? -0.861 -6.636 -7.515 1.00 92.12 89 ALA A O 1
ATOM 635 N N . TRP A 1 90 ? -2.523 -5.110 -7.566 1.00 92.50 90 TRP A N 1
ATOM 636 C CA . TRP A 1 90 ? -2.806 -5.097 -6.133 1.00 92.50 90 TRP A CA 1
ATOM 637 C C . TRP A 1 90 ? -3.210 -6.474 -5.606 1.00 92.50 90 TRP A C 1
ATOM 639 O O . TRP A 1 90 ? -4.101 -7.137 -6.141 1.00 92.50 90 TRP A O 1
ATOM 649 N N . LYS A 1 91 ? -2.575 -6.886 -4.509 1.00 94.06 91 LYS A N 1
ATOM 650 C CA . LYS A 1 91 ? -2.912 -8.099 -3.759 1.00 94.06 91 LYS A CA 1
ATOM 651 C C . LYS A 1 91 ? -3.341 -7.731 -2.350 1.00 94.06 91 LYS A C 1
ATOM 653 O O . LYS A 1 91 ? -2.669 -6.946 -1.685 1.00 94.06 91 LYS A O 1
ATOM 658 N N . SER A 1 92 ? -4.430 -8.333 -1.880 1.00 96.00 92 SER A N 1
ATOM 659 C CA . SER A 1 92 ? -4.853 -8.199 -0.486 1.00 96.00 92 SER A CA 1
ATOM 660 C C . SER A 1 92 ? -3.846 -8.891 0.435 1.00 96.00 92 SER A C 1
ATOM 662 O O . SER A 1 92 ? -3.475 -10.042 0.200 1.00 96.00 92 SER A O 1
ATOM 664 N N . LEU A 1 93 ? -3.392 -8.177 1.465 1.00 95.75 93 LEU A N 1
ATOM 665 C CA . LEU A 1 93 ? -2.508 -8.700 2.505 1.00 95.75 93 LEU A CA 1
ATOM 666 C C . LEU A 1 93 ? -3.282 -9.065 3.770 1.00 95.75 93 LEU A C 1
ATOM 668 O O . LEU A 1 93 ? -3.044 -10.117 4.359 1.00 95.75 93 LEU A O 1
ATOM 672 N N . ALA A 1 94 ? -4.177 -8.180 4.211 1.00 94.88 94 ALA A N 1
ATOM 673 C CA . ALA A 1 94 ? -4.913 -8.346 5.455 1.00 94.88 94 ALA A CA 1
ATOM 674 C C . ALA A 1 94 ? -6.203 -7.521 5.471 1.00 94.88 94 ALA A C 1
ATOM 676 O O . ALA A 1 94 ? -6.311 -6.497 4.797 1.00 94.88 94 ALA A O 1
ATOM 677 N N . VAL A 1 95 ? -7.139 -7.948 6.321 1.00 92.56 95 VAL A N 1
ATOM 678 C CA . VAL A 1 95 ? -8.297 -7.152 6.741 1.00 92.56 95 VAL A CA 1
ATOM 679 C C . VAL A 1 95 ? -8.218 -6.970 8.252 1.00 92.56 95 VAL A C 1
ATOM 681 O O . VAL A 1 95 ? -8.323 -7.936 9.012 1.00 92.56 95 VAL A O 1
ATOM 684 N N . ILE A 1 96 ? -8.008 -5.735 8.696 1.00 89.50 96 ILE A N 1
ATOM 685 C CA . ILE A 1 96 ? -7.938 -5.377 10.112 1.00 89.50 96 ILE A CA 1
ATOM 686 C C . ILE A 1 96 ? -9.357 -5.078 10.583 1.00 89.50 96 ILE A C 1
ATOM 688 O O . ILE A 1 96 ? -10.044 -4.227 10.020 1.00 89.50 96 ILE A O 1
ATOM 692 N N . LYS A 1 97 ? -9.812 -5.785 11.619 1.00 87.06 97 LYS A N 1
ATOM 693 C CA . LYS A 1 97 ? -11.150 -5.577 12.177 1.00 87.06 97 LYS A CA 1
ATOM 694 C C . LYS A 1 97 ? -11.107 -4.568 13.318 1.00 87.06 97 LYS A C 1
ATOM 696 O O . LYS A 1 97 ? -10.240 -4.690 14.189 1.00 87.06 97 LYS A O 1
ATOM 701 N N . PRO A 1 98 ? -12.056 -3.621 13.366 1.00 71.25 98 PRO A N 1
ATOM 702 C CA . PRO A 1 98 ? -12.203 -2.790 14.539 1.00 71.25 98 PRO A CA 1
ATOM 703 C C . PRO A 1 98 ? -12.778 -3.684 15.643 1.00 71.25 98 PRO A C 1
ATOM 705 O O . PRO A 1 98 ? -13.779 -4.371 15.446 1.00 71.25 98 PRO A O 1
ATOM 708 N N . GLN A 1 99 ? -12.118 -3.739 16.797 1.00 75.06 99 GLN A N 1
ATOM 709 C CA . GLN A 1 99 ? -12.518 -4.573 17.938 1.00 75.06 99 GLN A CA 1
ATOM 710 C C . GLN A 1 99 ? -13.779 -4.002 18.619 1.00 75.06 99 GLN A C 1
ATOM 712 O O . GLN A 1 99 ? -13.716 -3.484 19.728 1.00 75.06 99 GLN A O 1
ATOM 717 N N . GLY A 1 100 ? -14.921 -4.038 17.925 1.00 69.56 100 GLY A N 1
ATOM 718 C CA . GLY A 1 100 ? -16.189 -3.450 18.375 1.00 69.56 100 GLY A CA 1
ATOM 719 C C . GLY A 1 100 ? -16.327 -1.943 18.128 1.00 69.56 100 GLY A C 1
ATOM 720 O O . GLY A 1 100 ? -17.230 -1.324 18.682 1.00 69.56 100 GLY A O 1
ATOM 721 N N . VAL A 1 101 ? -15.446 -1.352 17.315 1.00 67.69 101 VAL A N 1
ATOM 722 C CA . VAL A 1 101 ? -15.497 0.067 16.918 1.00 67.69 101 VAL A CA 1
ATOM 723 C C . VAL A 1 101 ? -16.236 0.204 1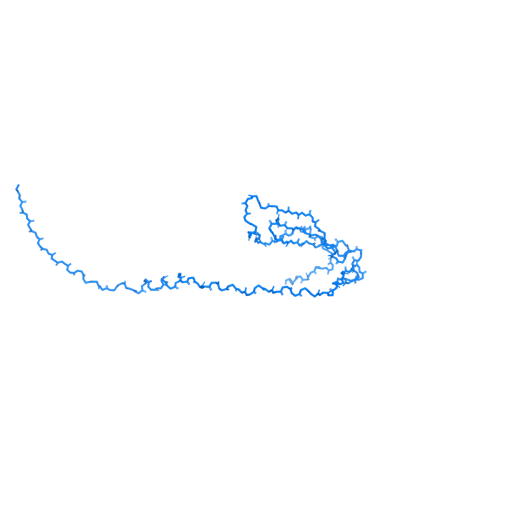5.584 1.00 67.69 101 VAL A C 1
ATOM 725 O O . VAL A 1 101 ? -16.190 -0.705 14.758 1.00 67.69 101 VAL A O 1
ATOM 728 N N . ASP A 1 102 ? -16.942 1.313 15.376 1.00 70.56 102 ASP A N 1
ATOM 729 C CA . ASP A 1 102 ? -17.711 1.537 14.148 1.00 70.56 102 ASP A CA 1
ATOM 730 C C . ASP A 1 102 ? -16.800 1.617 12.906 1.00 70.56 102 ASP A C 1
ATOM 732 O O . ASP A 1 102 ? -15.752 2.253 12.931 1.00 70.56 102 ASP A O 1
ATOM 736 N N . ALA A 1 103 ? -17.211 1.005 11.793 1.00 66.06 103 ALA A N 1
ATOM 737 C CA . ALA A 1 103 ? -16.453 0.984 10.540 1.00 66.06 103 ALA A CA 1
ATOM 738 C C . ALA A 1 103 ? -16.332 2.373 9.882 1.00 66.06 103 ALA A C 1
ATOM 740 O O . ALA A 1 103 ? -15.487 2.570 9.011 1.00 66.06 103 ALA A O 1
ATOM 741 N N . SER A 1 104 ? -17.125 3.361 10.311 1.00 67.50 104 SER A N 1
ATOM 742 C CA . SER A 1 104 ? -16.929 4.761 9.911 1.00 67.50 104 SER A CA 1
ATOM 743 C C . SER A 1 104 ? -15.665 5.397 10.516 1.00 67.50 104 SER A C 1
ATOM 745 O O . SER A 1 104 ? -15.257 6.478 10.093 1.00 67.50 104 SER A O 1
ATOM 747 N N . SER A 1 105 ? -15.007 4.732 11.476 1.00 65.94 105 SER A N 1
ATOM 748 C CA . SER A 1 105 ? -13.898 5.297 12.248 1.00 65.94 105 SER A CA 1
ATOM 749 C C . SER A 1 105 ? -12.512 5.116 11.623 1.00 65.94 105 SER A C 1
ATOM 751 O O . SER A 1 105 ? -11.524 5.470 12.272 1.00 65.94 105 SER A O 1
ATOM 753 N N . TRP A 1 106 ? -12.393 4.558 10.412 1.00 73.00 106 TRP A N 1
ATOM 754 C CA . TRP A 1 106 ? -11.106 4.403 9.716 1.00 73.00 106 TRP A CA 1
ATOM 755 C C . TRP A 1 106 ? -10.576 5.756 9.230 1.00 73.00 106 TRP A C 1
ATOM 757 O O . TRP A 1 106 ? -10.582 6.079 8.045 1.00 73.00 106 TRP A O 1
ATOM 767 N N . THR A 1 107 ? -10.134 6.568 10.179 1.00 70.31 107 THR A N 1
ATOM 768 C CA . THR A 1 107 ? -9.536 7.883 9.970 1.00 70.31 107 THR A CA 1
ATOM 769 C C . THR A 1 107 ? -8.071 7.828 10.385 1.00 70.31 107 THR A C 1
ATOM 771 O O . THR A 1 107 ? -7.721 7.175 11.368 1.00 70.31 107 THR A O 1
ATOM 774 N N . GLY A 1 108 ? -7.194 8.480 9.623 1.00 75.94 108 GLY A N 1
ATOM 775 C CA . GLY A 1 108 ? -5.760 8.516 9.911 1.00 75.94 108 GLY A CA 1
ATOM 776 C C . GLY A 1 108 ? -4.887 8.360 8.670 1.00 75.94 108 GLY A C 1
ATOM 777 O O . GLY A 1 108 ? -5.381 8.177 7.559 1.00 75.94 108 GLY A O 1
ATOM 778 N N . TYR A 1 109 ? -3.575 8.444 8.881 1.00 76.81 109 TYR A N 1
ATOM 779 C CA . TYR A 1 109 ? -2.560 8.252 7.847 1.00 76.81 109 TYR A CA 1
ATOM 780 C C . TYR A 1 109 ? -1.856 6.909 8.036 1.00 76.81 109 TYR A C 1
ATOM 782 O O . TYR A 1 109 ? -1.624 6.470 9.162 1.00 76.81 109 TYR A O 1
ATOM 790 N N . GLN A 1 110 ? -1.490 6.272 6.925 1.00 80.12 110 GLN A N 1
ATOM 791 C CA . GLN A 1 110 ? -0.596 5.120 6.939 1.00 80.12 110 GLN A CA 1
ATOM 792 C C . GLN A 1 110 ? 0.843 5.628 6.970 1.00 80.12 110 GLN A C 1
ATOM 794 O O . GLN A 1 110 ? 1.290 6.293 6.037 1.00 80.12 110 GLN A O 1
ATOM 799 N N . CYS A 1 111 ? 1.562 5.318 8.043 1.00 81.69 111 CYS A N 1
ATOM 800 C CA . CYS A 1 111 ? 2.979 5.628 8.156 1.00 81.69 111 CYS A CA 1
ATOM 801 C C . CYS A 1 111 ? 3.785 4.365 7.847 1.00 81.69 111 CYS A C 1
ATOM 803 O O . CYS A 1 111 ? 3.638 3.353 8.530 1.00 81.69 111 CYS A O 1
ATOM 805 N N . LEU A 1 112 ? 4.641 4.431 6.830 1.00 79.94 112 LEU A N 1
ATOM 806 C CA . LEU A 1 112 ? 5.613 3.388 6.511 1.00 79.94 112 LEU A CA 1
ATOM 807 C C . LEU A 1 112 ? 6.973 3.785 7.081 1.00 79.94 112 LEU A C 1
ATOM 809 O O . LEU A 1 112 ? 7.382 4.942 6.989 1.00 79.94 112 LEU A O 1
ATOM 813 N N . SER A 1 113 ? 7.680 2.821 7.661 1.00 77.75 113 SER A N 1
ATOM 814 C CA . SER A 1 113 ? 9.088 2.980 8.016 1.00 77.75 113 SER A CA 1
ATOM 815 C C . SER A 1 113 ? 9.926 2.245 6.981 1.00 77.75 113 SER A C 1
ATOM 817 O O . SER A 1 113 ? 9.802 1.033 6.837 1.00 77.75 113 SER A O 1
ATOM 819 N N . GLY A 1 114 ? 10.748 2.991 6.247 1.00 72.56 114 GLY A N 1
ATOM 820 C CA . GLY A 1 114 ? 11.799 2.425 5.408 1.00 72.56 114 GLY A CA 1
ATOM 821 C C . GLY A 1 114 ? 13.109 2.329 6.184 1.00 72.56 114 GLY A C 1
ATOM 822 O O . GLY A 1 114 ? 13.335 3.083 7.131 1.00 72.56 114 GLY A O 1
ATOM 823 N N . ASP A 1 115 ? 13.996 1.440 5.754 1.00 73.88 115 ASP A N 1
ATOM 824 C CA . ASP A 1 115 ? 15.382 1.365 6.233 1.00 73.88 115 ASP A CA 1
ATOM 825 C C . ASP A 1 115 ? 16.274 2.486 5.657 1.00 73.88 115 ASP A C 1
ATOM 827 O O . ASP A 1 115 ? 17.446 2.603 6.009 1.00 73.88 115 ASP A O 1
ATOM 831 N N . GLY A 1 116 ? 15.715 3.335 4.785 1.00 64.38 116 GLY A N 1
ATOM 832 C CA . GLY A 1 116 ? 16.410 4.460 4.165 1.00 64.38 116 GLY A CA 1
ATOM 833 C C . GLY A 1 116 ? 17.450 4.033 3.131 1.00 64.38 116 GLY A C 1
ATOM 834 O O . GLY A 1 116 ? 18.245 4.871 2.701 1.00 64.38 116 GLY A O 1
ATOM 835 N N . ASN A 1 117 ? 17.456 2.764 2.713 1.00 64.81 117 ASN A N 1
ATOM 836 C CA . ASN A 1 117 ? 18.394 2.253 1.722 1.00 64.81 117 ASN A CA 1
ATOM 837 C C . ASN A 1 117 ? 17.938 2.641 0.307 1.00 64.81 117 ASN A C 1
ATOM 839 O O . ASN A 1 117 ? 17.522 1.826 -0.511 1.00 64.81 117 ASN A O 1
ATOM 843 N N . MET A 1 118 ? 17.963 3.945 0.050 1.00 60.28 118 MET A N 1
ATOM 844 C CA . MET A 1 118 ? 17.610 4.556 -1.223 1.00 60.28 118 MET A CA 1
ATOM 845 C C . MET A 1 118 ? 18.839 4.498 -2.143 1.00 60.28 118 MET A C 1
ATOM 847 O O . MET A 1 118 ? 19.955 4.770 -1.682 1.00 60.28 118 MET A O 1
ATOM 851 N N . PRO A 1 119 ? 18.693 4.208 -3.446 1.00 56.19 119 PRO A N 1
ATOM 852 C CA . PRO A 1 119 ? 19.812 4.298 -4.373 1.00 56.19 119 PRO A CA 1
ATOM 853 C C . PRO A 1 119 ? 20.414 5.709 -4.331 1.00 56.19 119 PRO A C 1
ATOM 855 O O . PRO A 1 119 ? 19.705 6.711 -4.392 1.00 56.19 119 PRO A O 1
ATOM 858 N N . ARG A 1 120 ? 21.748 5.785 -4.241 1.00 58.22 120 ARG A N 1
ATOM 859 C CA . ARG A 1 120 ? 22.521 7.027 -4.032 1.00 58.22 120 ARG A CA 1
ATOM 860 C C . ARG A 1 120 ? 22.199 8.151 -5.033 1.00 58.22 120 ARG A C 1
ATOM 862 O O . ARG A 1 120 ? 22.419 9.313 -4.723 1.00 58.22 120 ARG A O 1
ATOM 869 N N . TRP A 1 121 ? 21.663 7.834 -6.208 1.00 58.97 121 TRP A N 1
ATOM 870 C CA . TRP A 1 121 ? 21.259 8.821 -7.217 1.00 58.97 121 TRP A CA 1
ATOM 871 C C . TRP A 1 121 ? 19.976 9.592 -6.864 1.00 58.97 121 TRP A C 1
ATOM 873 O O . TRP A 1 121 ? 19.709 10.619 -7.478 1.00 58.97 121 TRP A O 1
ATOM 883 N N . LEU A 1 122 ? 19.205 9.132 -5.871 1.00 58.75 122 LEU A N 1
ATOM 884 C CA . LEU A 1 122 ? 17.989 9.788 -5.379 1.00 58.75 122 LEU A CA 1
ATOM 885 C C . LEU A 1 122 ? 18.253 10.747 -4.202 1.00 58.75 122 LEU A C 1
ATOM 887 O O . LEU A 1 122 ? 17.311 11.295 -3.631 1.00 58.75 122 LEU A O 1
ATOM 891 N N . SER A 1 123 ? 19.517 10.962 -3.809 1.00 58.44 123 SER A N 1
ATOM 892 C CA . SER A 1 123 ? 19.844 11.961 -2.791 1.00 58.44 123 SER A CA 1
ATOM 893 C C . SER A 1 123 ? 19.658 13.360 -3.377 1.00 58.44 123 SER A C 1
ATOM 895 O O . SER A 1 123 ? 20.499 13.843 -4.138 1.00 58.44 123 SER A O 1
ATOM 897 N N . TRP A 1 124 ? 18.555 14.014 -3.020 1.00 51.38 124 TRP A N 1
ATOM 898 C CA . TRP A 1 124 ? 18.357 15.435 -3.286 1.00 51.38 124 TRP A CA 1
ATOM 899 C C . TRP A 1 124 ? 19.553 16.217 -2.714 1.00 51.38 124 TRP A C 1
ATOM 901 O O . TRP A 1 124 ? 19.896 16.008 -1.545 1.00 51.38 124 TRP A O 1
ATOM 911 N N . PRO A 1 125 ? 20.224 17.094 -3.483 1.00 57.50 125 PRO A N 1
ATOM 912 C CA . PRO A 1 125 ? 21.279 17.923 -2.927 1.00 57.50 125 PRO A CA 1
ATOM 913 C C . PRO A 1 125 ? 20.633 18.913 -1.957 1.00 57.50 125 PRO A C 1
ATOM 915 O O . PRO A 1 125 ? 19.970 19.863 -2.367 1.00 57.50 125 PRO A O 1
ATOM 918 N N . LEU A 1 126 ? 20.791 18.675 -0.655 1.00 55.66 126 LEU A N 1
ATOM 919 C CA . LEU A 1 126 ? 20.447 19.675 0.346 1.00 55.66 126 LEU A CA 1
ATOM 920 C C . LEU A 1 126 ? 21.409 20.864 0.171 1.00 55.66 126 LEU A C 1
ATOM 922 O O . LEU A 1 126 ? 22.627 20.647 0.164 1.00 55.66 126 LEU A O 1
ATOM 926 N N . PRO A 1 127 ? 20.910 22.103 0.004 1.00 56.75 127 PRO A N 1
ATOM 927 C CA . PRO A 1 127 ? 21.773 23.274 0.046 1.00 56.75 127 PRO A CA 1
ATOM 928 C C . PRO A 1 127 ? 22.423 23.355 1.435 1.00 56.75 127 PRO A C 1
ATOM 930 O O . PRO A 1 127 ? 21.745 23.176 2.447 1.00 56.75 127 PRO A O 1
ATOM 933 N N . ARG A 1 128 ? 23.748 23.548 1.454 1.00 56.41 128 ARG A N 1
ATOM 934 C CA . ARG A 1 128 ? 24.521 23.781 2.681 1.00 56.41 128 ARG A CA 1
ATOM 935 C C . ARG A 1 128 ? 24.242 25.159 3.259 1.00 56.41 128 ARG A C 1
ATOM 937 O O . ARG A 1 128 ? 24.038 26.089 2.448 1.00 56.41 128 ARG A O 1
#

Radius of gyration: 32.76 Å; chains: 1; bounding box: 65×60×93 Å

Foldseek 3Di:
DDDDDDDDDDDDPPDDDDPPVVVVVVVPPPDPPDDDPDPPPPPPPPPDPQFALPNVHDCQLVDPDKDWDWDFDQQAIWIWIAGSSGRGPIDTDDGDHDPPDGSVPPDDDDDDDDPPPDPPVPPDPDDD

Sequence (128 aa):
MNRFAWASRRAFSFVAVPLVGALVGALIQGMPAEALPSAKNTQSSNPLAVATAEDFGPSASSSSDEALAGFGDASGYHVQLGRESGGFAWKSLAVIKPQGVDASSWTGYQCLSGDGNMPRWLSWPLPR

pLDDT: mean 72.33, std 17.1, range [36.38, 96.0]

Secondary structure (DSSP, 8-state):
---------------S--TTHHHHHTT-------PPPP------SS-PPPP-GGGG-TTGGG---EEEEEEEETTEEEEEEEEGGGTT--EEEEEEPPSS--GGG--S-PPPPP-----GGG------